Protein AF-W1Y2Z5-F1 (afdb_monomer)

Sequence (89 aa):
DWEIYKAIAKKFSEVCVGHLGKETDIVTLPIQHDSAAELAQPLDVKDWKKGECDLIPGKTAPHIMVVERDYPATYERFTSIGPLMEKIG

Solvent-accessible surface area (backbone atoms only — not comparable to full-atom values): 5419 Å² total; per-residue (Å²): 109,70,70,58,53,50,52,49,32,41,54,49,20,64,68,27,62,97,77,42,55,78,42,82,43,81,47,76,44,71,73,45,81,99,41,82,43,54,62,51,52,82,83,63,89,57,48,34,94,77,66,70,42,69,85,37,66,45,47,52,35,45,28,75,41,81,45,81,43,54,46,51,49,41,32,62,57,72,75,49,81,68,76,69,76,77,51,82,127

pLDDT: mean 91.79, std 8.02, range [53.84, 98.31]

Radius of gyration: 18.91 Å; Cα contacts (8 Å, |Δi|>4): 105; chains: 1; bounding box: 44×26×45 Å

Secondary structure (DSSP, 8-state):
-HHHHHHHHHHHHHHSTTT--EEEEEEEEPPPTTSGGGGGSSS----GGGTSS---BTTTB-EEEEEEEESTTHHHHHTSPPGGGTS--

Nearest PDB structures (foldseek):
  1q16-assembly1_A  TM=8.913E-01  e=2.258E-11  Escherichia coli
  1siw-assembly1_A  TM=8.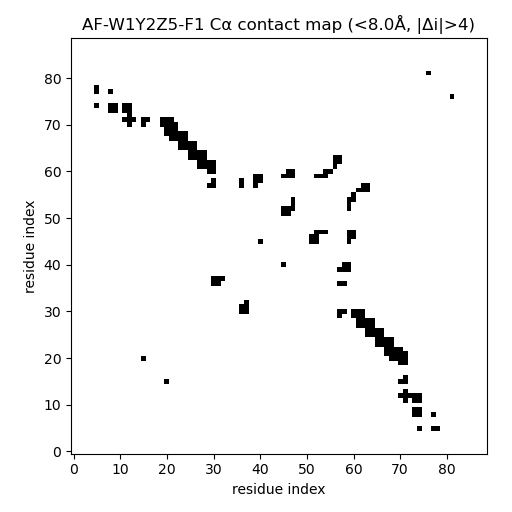898E-01  e=3.125E-11  Escherichia coli
  3egw-assembly1_A 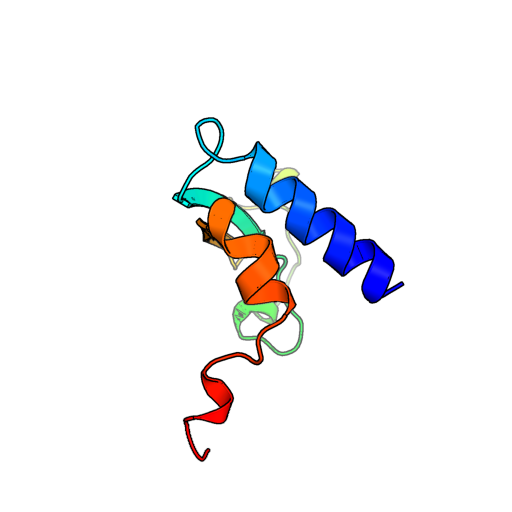 TM=8.910E-01  e=4.053E-11  Escherichia coli K-12
  3ir6-assembly1_A  TM=8.915E-01  e=1.007E-10  Escherichia coli K-12
  3ir7-assembly1_A  TM=8.909E-01  e=1.075E-10  Escherichia coli K-12

Foldseek 3Di:
DLVVVLVVLVVQLVVCVVPDAWDKDKDFAAQDPPDPLVCLPVDDLDAVVVVRDPDDDSRNGTHIDIDIDGSNCRSVVSPDDDPVVVDPD

Mean predicted aligned error: 5.66 Å

Structure (mmCIF, N/CA/C/O backbone):
data_AF-W1Y2Z5-F1
#
_entry.id   AF-W1Y2Z5-F1
#
loop_
_atom_site.group_PDB
_atom_site.id
_atom_site.type_symbol
_atom_site.label_atom_id
_atom_site.label_alt_id
_atom_site.label_comp_id
_atom_site.label_asym_id
_atom_site.label_entity_id
_atom_site.label_seq_id
_atom_site.pdbx_PDB_ins_code
_atom_site.Cartn_x
_atom_site.Cartn_y
_atom_site.Cartn_z
_atom_site.occupancy
_atom_site.B_iso_or_equiv
_atom_site.auth_seq_id
_atom_site.auth_comp_id
_atom_site.auth_asym_id
_atom_site.auth_atom_id
_atom_site.pdbx_PDB_model_num
ATOM 1 N N . ASP A 1 1 ? -4.584 14.012 15.226 1.00 83.81 1 ASP A N 1
ATOM 2 C CA . ASP A 1 1 ? -4.703 13.204 13.992 1.00 83.81 1 ASP A CA 1
ATOM 3 C C . ASP A 1 1 ? -4.949 11.726 14.244 1.00 83.81 1 ASP A C 1
ATOM 5 O O . ASP A 1 1 ? -5.950 11.226 13.751 1.00 83.81 1 ASP A O 1
ATOM 9 N N . TRP A 1 2 ? -4.130 11.032 15.044 1.00 93.56 2 TRP A N 1
ATOM 10 C CA . TRP A 1 2 ? -4.309 9.593 15.313 1.00 93.56 2 TRP A CA 1
ATOM 11 C C . TRP A 1 2 ? -5.738 9.190 15.724 1.00 93.56 2 TRP A C 1
ATOM 13 O O . TRP A 1 2 ? -6.353 8.366 15.054 1.00 93.56 2 TRP A O 1
ATOM 23 N N . GLU A 1 3 ? -6.305 9.812 16.765 1.00 96.75 3 GLU A N 1
ATOM 24 C CA . GLU A 1 3 ? -7.665 9.484 17.230 1.00 96.75 3 GLU A CA 1
ATOM 25 C C . GLU A 1 3 ? -8.751 9.795 16.187 1.00 96.75 3 GLU A C 1
ATOM 27 O O . GLU A 1 3 ? -9.751 9.086 16.103 1.00 96.75 3 GLU A O 1
ATOM 32 N N . ILE A 1 4 ? -8.531 10.806 15.337 1.00 97.69 4 ILE A N 1
ATOM 33 C CA . ILE A 1 4 ? -9.448 11.147 14.242 1.00 97.69 4 ILE A CA 1
ATOM 34 C C . ILE A 1 4 ? -9.440 10.025 13.199 1.00 97.69 4 ILE A C 1
ATOM 36 O O . ILE A 1 4 ? -10.494 9.477 12.878 1.00 97.69 4 ILE A O 1
ATOM 40 N N . TYR A 1 5 ? -8.263 9.626 12.708 1.00 97.19 5 TYR A N 1
ATOM 41 C CA . TYR A 1 5 ? -8.151 8.546 11.721 1.00 97.19 5 TYR A CA 1
ATOM 42 C C . TYR A 1 5 ? -8.609 7.199 12.273 1.00 97.19 5 TYR A C 1
ATOM 44 O O . TYR A 1 5 ? -9.281 6.447 11.572 1.00 97.19 5 TYR A O 1
ATOM 52 N N . LYS A 1 6 ? -8.332 6.927 13.548 1.00 97.50 6 LYS A N 1
ATOM 53 C CA . LYS A 1 6 ? -8.824 5.742 14.249 1.00 97.50 6 LYS A CA 1
ATOM 54 C C . LYS A 1 6 ? -10.356 5.702 14.296 1.00 97.50 6 LYS A C 1
ATOM 56 O O . LYS A 1 6 ? -10.945 4.659 14.012 1.00 97.50 6 LYS A O 1
ATOM 61 N N . ALA A 1 7 ? -11.012 6.822 14.609 1.00 98.00 7 ALA A N 1
ATOM 62 C CA . ALA A 1 7 ? -12.473 6.911 14.611 1.00 98.00 7 ALA A CA 1
ATOM 63 C C . ALA A 1 7 ? -13.069 6.722 13.203 1.00 98.00 7 ALA A C 1
ATOM 65 O O . ALA A 1 7 ? -14.060 6.005 13.050 1.00 98.00 7 ALA A O 1
ATOM 66 N N . ILE A 1 8 ? -12.437 7.298 12.173 1.00 98.12 8 ILE A N 1
ATOM 67 C CA . ILE A 1 8 ? -12.829 7.096 10.769 1.00 98.12 8 ILE A CA 1
ATOM 68 C C . ILE A 1 8 ? -12.684 5.622 10.380 1.00 98.12 8 ILE A C 1
ATOM 70 O O . ILE A 1 8 ? -13.635 5.040 9.866 1.00 98.12 8 ILE A O 1
ATOM 74 N N . ALA A 1 9 ? -11.539 4.998 10.669 1.00 97.81 9 ALA A N 1
ATOM 75 C CA . ALA A 1 9 ? -11.286 3.590 10.371 1.00 97.81 9 ALA A CA 1
ATOM 76 C C . ALA A 1 9 ? -12.316 2.675 11.045 1.00 97.81 9 ALA A C 1
ATOM 78 O O . ALA A 1 9 ? -12.810 1.737 10.414 1.00 97.81 9 ALA A O 1
ATOM 79 N N . LYS A 1 10 ? -12.698 2.981 12.294 1.00 98.19 10 LYS A N 1
ATOM 80 C CA . LYS A 1 10 ? -13.763 2.265 13.007 1.00 98.19 10 LYS A CA 1
ATOM 81 C C . LYS A 1 10 ? -15.087 2.365 12.261 1.00 98.19 10 LYS A C 1
ATOM 83 O O . LYS A 1 10 ? -15.673 1.341 11.920 1.00 98.19 10 LYS A O 1
ATOM 88 N N . LYS A 1 11 ? -15.539 3.589 11.970 1.00 98.31 11 LYS A N 1
ATOM 89 C CA . LYS A 1 11 ? -16.832 3.791 11.312 1.00 98.31 11 LYS A CA 1
ATOM 90 C C . LYS A 1 11 ? -16.854 3.191 9.909 1.00 98.31 11 LYS A C 1
ATOM 92 O O . LYS A 1 11 ? -17.847 2.576 9.543 1.00 98.31 11 LYS A O 1
ATOM 97 N N . PHE A 1 12 ? -15.763 3.327 9.162 1.00 98.12 12 PHE A N 1
ATOM 98 C CA . PHE A 1 12 ? -15.592 2.717 7.847 1.00 98.12 12 PHE A CA 1
ATOM 99 C C . PHE A 1 12 ? -15.735 1.189 7.902 1.00 98.12 12 PHE A C 1
ATOM 101 O O . PHE A 1 12 ? -16.520 0.628 7.144 1.00 98.12 12 PHE A O 1
ATOM 108 N N . SER A 1 13 ? -15.043 0.538 8.843 1.00 97.94 13 SER A N 1
ATOM 109 C CA . SER A 1 13 ? -15.091 -0.922 9.020 1.00 97.94 13 SER A CA 1
ATOM 110 C C . SER A 1 13 ? -16.503 -1.419 9.360 1.00 97.94 13 SER A C 1
ATOM 112 O O . SER A 1 13 ? -16.912 -2.483 8.910 1.00 97.94 13 SER A O 1
ATOM 114 N N . GLU A 1 14 ? -17.278 -0.641 10.127 1.00 97.69 14 GLU A N 1
ATOM 115 C CA . GLU A 1 14 ? -18.676 -0.967 10.445 1.00 97.69 14 GLU A CA 1
ATOM 116 C C . GLU A 1 14 ? -19.595 -0.875 9.218 1.00 97.69 14 GLU A C 1
ATOM 118 O O . GLU A 1 14 ? -20.450 -1.736 9.025 1.00 97.69 14 GLU A O 1
ATOM 123 N N . VAL A 1 15 ? -19.457 0.179 8.404 1.00 97.81 15 VAL A N 1
ATOM 124 C CA . VAL A 1 15 ? -20.385 0.439 7.286 1.00 97.81 15 VAL A CA 1
ATOM 125 C C . VAL A 1 15 ? -20.039 -0.329 6.016 1.00 97.81 15 VAL A C 1
ATOM 127 O O . VAL A 1 15 ? -20.870 -0.404 5.119 1.00 97.81 15 VAL A O 1
ATOM 130 N N . CYS A 1 16 ? -18.830 -0.882 5.904 1.00 96.69 16 CYS A N 1
ATOM 131 C CA . CYS A 1 16 ? -18.424 -1.615 4.710 1.00 96.69 16 CYS A CA 1
ATOM 132 C C . CYS A 1 16 ? -18.998 -3.042 4.660 1.00 96.69 16 CYS A C 1
ATOM 134 O O . CYS A 1 16 ? -19.080 -3.623 3.581 1.00 96.69 16 CYS A O 1
ATOM 136 N N . VAL A 1 17 ? -19.440 -3.608 5.790 1.00 95.19 17 VAL A N 1
ATOM 137 C CA . VAL A 1 17 ? -20.021 -4.960 5.849 1.00 95.19 17 VAL A CA 1
ATOM 138 C C . VAL A 1 17 ? -21.269 -5.046 4.964 1.00 95.19 17 VAL A C 1
ATOM 140 O O . VAL A 1 17 ? -22.203 -4.265 5.107 1.00 95.19 17 VAL A O 1
ATOM 143 N N . GLY A 1 18 ? -21.281 -6.010 4.040 1.00 95.56 18 GLY A N 1
ATOM 144 C CA . GLY A 1 18 ? -22.344 -6.169 3.038 1.00 95.56 18 GLY A CA 1
ATOM 145 C C . GLY A 1 18 ? -22.143 -5.352 1.755 1.00 95.56 18 GLY A C 1
ATOM 146 O O . GLY A 1 18 ? -22.892 -5.548 0.801 1.00 95.56 18 GLY A O 1
ATOM 147 N N . HIS A 1 19 ? -21.120 -4.492 1.704 1.00 96.56 19 HIS A N 1
ATOM 148 C CA . HIS A 1 19 ? -20.765 -3.689 0.529 1.00 96.56 19 HIS A CA 1
ATOM 149 C C . HIS A 1 19 ? -19.348 -3.968 0.013 1.00 96.56 19 HIS A C 1
ATOM 151 O O . HIS A 1 19 ? -19.152 -4.011 -1.197 1.00 96.56 19 HIS A O 1
ATOM 157 N N . LEU A 1 20 ? -18.375 -4.149 0.913 1.00 96.25 20 LEU A N 1
ATOM 158 C CA . LEU A 1 20 ? -16.967 -4.422 0.613 1.00 96.25 20 LEU A CA 1
ATOM 159 C C . LEU A 1 20 ? -16.429 -5.480 1.582 1.00 96.25 20 LEU A C 1
ATOM 161 O O . LEU A 1 20 ? -16.558 -5.333 2.803 1.00 96.25 20 LEU A O 1
ATOM 165 N N . GLY A 1 21 ? -15.834 -6.542 1.039 1.00 96.31 21 GLY A N 1
ATOM 166 C CA . GLY A 1 21 ? -15.281 -7.653 1.809 1.00 96.31 21 GLY A CA 1
ATOM 167 C C . GLY A 1 21 ? -13.757 -7.697 1.750 1.00 96.31 21 GLY A C 1
ATOM 168 O O . GLY A 1 21 ? -13.074 -6.695 1.972 1.00 96.31 21 GLY A O 1
ATOM 169 N N . LYS A 1 22 ? -13.235 -8.891 1.463 1.00 96.94 22 LYS A N 1
ATOM 170 C CA . LYS A 1 22 ? -11.841 -9.089 1.070 1.00 96.94 22 LYS A CA 1
ATOM 171 C C . LYS A 1 22 ? -11.755 -8.980 -0.439 1.00 96.94 22 LYS A C 1
ATOM 173 O O . LYS A 1 22 ? -12.203 -9.879 -1.145 1.00 96.94 22 LYS A O 1
ATOM 178 N N . GLU A 1 23 ? -11.186 -7.881 -0.906 1.00 96.19 23 GLU A N 1
ATOM 179 C CA . GLU A 1 23 ? -11.119 -7.572 -2.328 1.00 96.19 23 GLU A CA 1
ATOM 180 C C . GLU A 1 23 ? -9.691 -7.706 -2.844 1.00 96.19 23 GLU A C 1
ATOM 182 O O . GLU A 1 23 ? -8.719 -7.364 -2.165 1.00 96.19 23 GLU A O 1
ATOM 187 N N . THR A 1 24 ? -9.579 -8.183 -4.078 1.00 97.19 24 THR A N 1
ATOM 188 C CA . THR A 1 24 ? -8.316 -8.229 -4.811 1.00 97.19 24 THR A CA 1
ATOM 189 C C . THR A 1 24 ? -8.248 -7.027 -5.742 1.00 97.19 24 THR A C 1
ATOM 191 O O . THR A 1 24 ? -9.097 -6.872 -6.616 1.00 97.19 24 THR A O 1
ATOM 194 N N . ASP A 1 25 ? -7.241 -6.183 -5.551 1.00 95.56 25 ASP A N 1
ATOM 195 C CA . ASP A 1 25 ? -7.054 -4.931 -6.284 1.00 95.56 25 ASP A CA 1
ATOM 196 C C . ASP A 1 25 ? -5.712 -4.932 -7.030 1.00 95.56 25 ASP A C 1
ATOM 198 O O . ASP A 1 25 ? -4.786 -5.668 -6.676 1.00 95.56 25 ASP A O 1
ATOM 202 N N . ILE A 1 26 ? -5.602 -4.101 -8.065 1.00 96.12 26 ILE A N 1
ATOM 203 C CA . ILE A 1 26 ? -4.384 -3.931 -8.857 1.00 96.12 26 ILE A CA 1
ATOM 204 C C . ILE A 1 26 ? -3.841 -2.526 -8.627 1.00 96.12 26 ILE A C 1
ATOM 206 O O . ILE A 1 26 ? -4.507 -1.529 -8.895 1.00 96.12 26 ILE A O 1
ATOM 210 N N . VAL A 1 27 ? -2.588 -2.443 -8.190 1.00 95.75 27 VAL A N 1
ATOM 211 C CA . VAL A 1 27 ? -1.893 -1.173 -7.975 1.00 95.75 27 VAL A CA 1
ATOM 212 C C . VAL A 1 27 ? -0.644 -1.085 -8.833 1.00 95.75 27 VAL A C 1
ATOM 214 O O . VAL A 1 27 ? 0.065 -2.069 -9.051 1.00 95.75 27 VAL A O 1
ATOM 217 N N . THR A 1 28 ? -0.345 0.124 -9.298 1.00 96.12 28 THR A N 1
ATOM 218 C CA . THR A 1 28 ? 0.937 0.422 -9.931 1.00 96.12 28 THR A CA 1
ATOM 219 C C . THR A 1 28 ? 1.927 0.898 -8.877 1.00 96.12 28 THR A C 1
ATOM 221 O O . THR A 1 28 ? 1.701 1.940 -8.258 1.00 96.12 28 THR A O 1
ATOM 224 N N . LEU A 1 29 ? 3.026 0.172 -8.691 1.00 94.31 29 LEU A N 1
ATOM 225 C CA . LEU A 1 29 ? 4.138 0.589 -7.842 1.00 94.31 29 LEU A CA 1
ATOM 226 C C . LEU A 1 29 ? 5.251 1.179 -8.725 1.00 94.31 29 LEU A C 1
ATOM 228 O O . LEU A 1 29 ? 5.779 0.465 -9.583 1.00 94.31 29 LEU A O 1
ATOM 232 N N . PRO A 1 30 ? 5.606 2.466 -8.552 1.00 92.06 30 PRO A N 1
ATOM 233 C CA . PRO A 1 30 ? 6.720 3.075 -9.271 1.00 92.06 30 PRO A CA 1
ATOM 234 C C . PRO A 1 30 ? 8.027 2.306 -9.066 1.00 92.06 30 PRO A C 1
ATOM 236 O O . PRO A 1 30 ? 8.216 1.660 -8.036 1.00 92.06 30 PRO A O 1
ATOM 239 N N . ILE A 1 31 ? 8.941 2.410 -10.032 1.00 90.50 31 ILE A N 1
ATOM 240 C CA . ILE A 1 31 ? 10.307 1.905 -9.862 1.00 90.50 31 ILE A CA 1
ATOM 241 C C . ILE A 1 31 ? 10.938 2.652 -8.684 1.00 90.50 31 ILE A C 1
ATOM 243 O O . ILE A 1 31 ? 10.942 3.882 -8.657 1.00 90.50 31 ILE A O 1
ATOM 247 N N . GLN A 1 32 ? 11.408 1.899 -7.692 1.00 91.25 32 GLN A N 1
ATOM 248 C CA . GLN A 1 32 ? 11.991 2.449 -6.473 1.00 91.25 32 GLN A CA 1
ATOM 249 C C . GLN A 1 32 ? 13.500 2.628 -6.629 1.00 91.25 32 GLN A C 1
ATOM 251 O O . GLN A 1 32 ? 14.158 1.811 -7.275 1.00 91.25 32 GLN A O 1
ATOM 256 N N . HIS A 1 33 ? 14.030 3.664 -5.985 1.00 91.44 33 HIS A N 1
ATOM 257 C CA . HIS A 1 33 ? 15.467 3.821 -5.777 1.00 91.44 33 HIS A CA 1
ATOM 258 C C . HIS A 1 33 ? 16.028 2.678 -4.930 1.00 91.44 33 HIS A C 1
ATOM 260 O O . HIS A 1 33 ? 15.285 2.064 -4.157 1.00 91.44 33 HIS A O 1
ATOM 266 N N . ASP A 1 34 ? 17.322 2.400 -5.089 1.00 91.12 34 ASP A N 1
ATOM 267 C CA . ASP A 1 34 ? 18.041 1.359 -4.349 1.00 91.12 34 ASP A CA 1
ATOM 268 C C . ASP A 1 34 ? 17.400 -0.033 -4.512 1.00 91.12 34 ASP A C 1
ATOM 270 O O . ASP A 1 34 ? 17.396 -0.873 -3.608 1.00 91.12 34 ASP A O 1
ATOM 274 N N . SER A 1 35 ? 16.836 -0.289 -5.696 1.00 89.12 35 SER A N 1
ATOM 275 C CA . SER A 1 35 ? 16.208 -1.559 -6.056 1.00 89.12 35 SER A CA 1
ATOM 276 C C . SER A 1 35 ? 16.793 -2.108 -7.353 1.00 89.12 35 SER A C 1
ATOM 278 O O . SER A 1 35 ? 17.282 -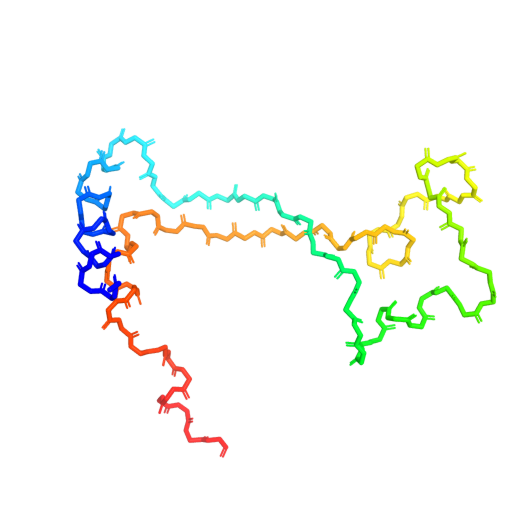1.369 -8.202 1.00 89.12 35 SER A O 1
ATOM 280 N N . ALA A 1 36 ? 16.689 -3.420 -7.573 1.00 89.38 36 ALA A N 1
ATOM 281 C CA . ALA A 1 36 ? 17.132 -4.020 -8.834 1.00 89.38 36 ALA A CA 1
ATOM 282 C C . ALA A 1 36 ? 16.410 -3.430 -10.065 1.00 89.38 36 ALA A C 1
ATOM 284 O O . ALA A 1 36 ? 16.972 -3.412 -11.159 1.00 89.38 36 ALA A O 1
ATOM 285 N N . ALA A 1 37 ? 15.177 -2.938 -9.890 1.00 90.25 37 ALA A N 1
ATOM 286 C CA . ALA A 1 37 ? 14.393 -2.321 -10.955 1.00 90.25 37 ALA A CA 1
ATOM 287 C C . ALA A 1 37 ? 14.924 -0.935 -11.359 1.00 90.25 37 ALA A C 1
ATOM 289 O O . ALA A 1 37 ? 14.692 -0.509 -12.488 1.00 90.25 37 ALA A O 1
ATOM 290 N N . GLU A 1 38 ? 15.672 -0.251 -10.489 1.00 89.19 38 GLU A N 1
ATOM 291 C CA . GLU A 1 38 ? 16.303 1.035 -10.814 1.00 89.19 38 GLU A CA 1
ATOM 292 C C . GLU A 1 38 ? 17.276 0.908 -11.995 1.00 89.19 38 GLU A C 1
ATOM 294 O O . GLU A 1 38 ? 17.344 1.778 -12.858 1.00 89.19 38 GLU A O 1
ATOM 299 N N . LEU A 1 39 ? 17.969 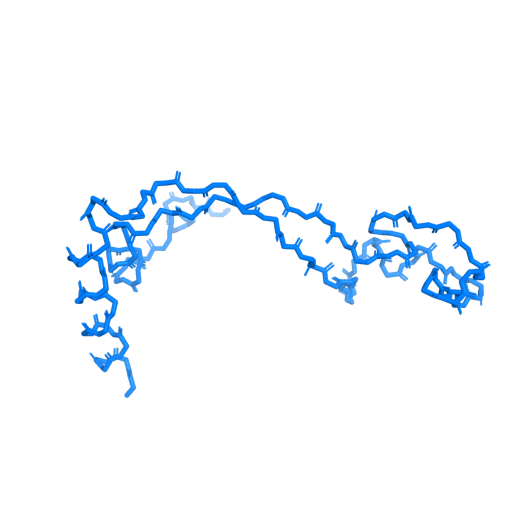-0.229 -12.091 1.00 89.69 39 LEU A N 1
ATOM 300 C CA . LEU A 1 39 ? 18.929 -0.521 -13.157 1.00 89.69 39 LEU A CA 1
ATOM 301 C C . LEU A 1 39 ? 18.279 -1.121 -14.415 1.00 89.69 39 LEU A C 1
ATOM 303 O O . LEU A 1 39 ? 18.983 -1.597 -15.307 1.00 89.69 39 LEU A O 1
ATOM 307 N N . ALA A 1 40 ? 16.946 -1.137 -14.508 1.00 88.12 40 ALA A N 1
ATOM 308 C CA . ALA A 1 40 ? 16.251 -1.796 -15.611 1.00 88.12 40 ALA A CA 1
ATOM 309 C C . ALA A 1 40 ? 16.426 -1.093 -16.969 1.00 88.12 40 ALA A C 1
ATOM 311 O O . ALA A 1 40 ? 16.311 -1.751 -18.006 1.00 88.12 40 ALA A O 1
ATOM 312 N N . GLN A 1 41 ? 16.725 0.212 -16.971 1.00 87.75 41 GLN A N 1
ATOM 313 C CA . GLN A 1 41 ? 17.042 1.006 -18.165 1.00 87.75 41 GLN A CA 1
ATOM 314 C C . GLN A 1 41 ? 18.405 1.709 -17.998 1.00 87.75 41 GLN A C 1
ATOM 316 O O . GLN A 1 41 ? 18.454 2.894 -17.680 1.00 87.75 41 GLN A O 1
ATOM 321 N N . PRO A 1 42 ? 19.528 0.987 -18.173 1.00 83.12 42 PRO A N 1
ATOM 322 C CA . PRO A 1 42 ? 20.856 1.460 -17.763 1.00 83.12 42 PRO A CA 1
ATOM 323 C C . PRO A 1 42 ? 21.534 2.441 -18.734 1.00 83.12 42 PRO A C 1
ATOM 325 O O . PRO A 1 42 ? 22.572 2.998 -18.391 1.00 83.12 42 PRO A O 1
ATOM 328 N N . LEU A 1 43 ? 21.008 2.609 -19.953 1.00 83.19 43 LEU A N 1
ATOM 329 C CA . LEU A 1 43 ? 21.624 3.435 -21.001 1.00 83.19 43 LEU A CA 1
ATOM 330 C C . LEU A 1 43 ? 20.746 4.643 -21.336 1.00 83.19 43 LEU A C 1
ATOM 332 O O . LEU A 1 43 ? 21.114 5.771 -21.034 1.00 83.19 43 LEU A O 1
ATOM 336 N N . ASP A 1 44 ? 19.566 4.381 -21.902 1.00 83.56 44 ASP A N 1
ATOM 337 C CA . ASP A 1 44 ? 18.575 5.394 -22.258 1.00 83.56 44 ASP A CA 1
ATOM 338 C C . ASP A 1 44 ? 17.289 5.166 -21.463 1.00 83.56 44 ASP A C 1
ATOM 340 O O . ASP A 1 44 ? 16.835 4.028 -21.322 1.00 83.56 44 ASP A O 1
ATOM 344 N N . VAL A 1 45 ? 16.667 6.249 -20.997 1.00 86.00 45 VAL A N 1
ATOM 345 C CA . VAL A 1 45 ? 15.350 6.208 -20.349 1.00 86.00 45 VAL A CA 1
ATOM 346 C C . VAL A 1 45 ? 14.276 6.369 -21.422 1.00 86.00 45 VAL A C 1
ATOM 348 O O . VAL A 1 45 ? 14.019 7.482 -21.878 1.00 86.00 45 VAL A O 1
ATOM 351 N N . LYS A 1 46 ? 13.659 5.257 -21.830 1.00 91.12 46 LYS A N 1
ATOM 352 C CA . LYS A 1 46 ? 12.561 5.229 -22.806 1.00 91.12 46 LYS A CA 1
ATOM 353 C C . LYS A 1 46 ? 11.206 5.167 -22.109 1.00 91.12 46 LYS A C 1
ATOM 355 O O . LYS A 1 46 ? 11.034 4.446 -21.120 1.00 91.12 46 LYS A O 1
ATOM 360 N N . ASP A 1 47 ? 10.236 5.892 -22.655 1.00 90.81 47 ASP A N 1
ATOM 361 C CA . ASP A 1 47 ? 8.864 5.956 -22.157 1.00 90.81 47 ASP A CA 1
ATOM 362 C C . ASP A 1 47 ? 7.906 5.149 -23.048 1.00 90.81 47 ASP A C 1
ATOM 364 O O . ASP A 1 47 ? 7.576 5.522 -24.180 1.00 90.81 47 ASP A O 1
ATOM 368 N N . TRP A 1 48 ? 7.394 4.049 -22.498 1.00 93.25 48 TRP A N 1
ATOM 369 C CA . TRP A 1 48 ? 6.406 3.190 -23.156 1.00 93.25 48 TRP A CA 1
ATOM 370 C C . TRP A 1 48 ? 5.117 3.939 -23.516 1.00 93.25 48 TRP A C 1
ATOM 372 O O . TRP A 1 48 ? 4.479 3.607 -24.514 1.00 93.25 48 TRP A O 1
ATOM 382 N N . LYS A 1 49 ? 4.734 4.985 -22.764 1.00 92.81 49 LYS A N 1
ATOM 383 C CA . LYS A 1 49 ? 3.524 5.778 -23.057 1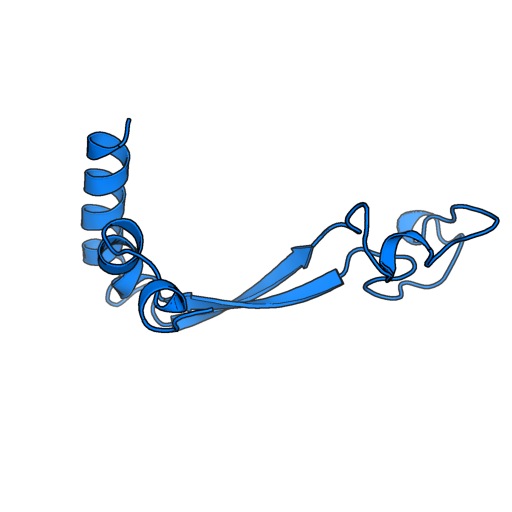.00 92.81 49 LYS A CA 1
ATOM 384 C C . LYS A 1 49 ? 3.648 6.558 -24.360 1.00 92.81 49 LYS A C 1
ATOM 386 O O . LYS A 1 49 ? 2.634 6.904 -24.961 1.00 92.81 49 LYS A O 1
ATOM 391 N N . LYS A 1 50 ? 4.882 6.840 -24.782 1.00 95.88 50 LYS A N 1
ATOM 392 C CA . LYS A 1 50 ? 5.204 7.523 -26.040 1.00 95.88 50 LYS A CA 1
ATOM 393 C C . LYS A 1 50 ? 5.473 6.548 -27.190 1.00 95.88 50 LYS A C 1
ATOM 395 O O . LYS A 1 50 ? 5.739 6.996 -28.300 1.00 95.88 50 LYS A O 1
ATOM 400 N N . GLY A 1 51 ? 5.407 5.236 -26.944 1.00 94.38 51 GLY A N 1
ATOM 401 C CA . GLY A 1 51 ? 5.724 4.207 -27.938 1.00 94.38 51 GLY A CA 1
ATOM 402 C C . GLY A 1 51 ? 7.223 4.041 -28.211 1.00 94.38 51 GLY A C 1
ATOM 403 O O . GLY A 1 51 ? 7.596 3.473 -29.232 1.00 94.38 51 GLY A O 1
ATOM 404 N N . GLU A 1 52 ? 8.092 4.533 -27.323 1.00 95.38 52 GLU A N 1
ATOM 405 C CA . GLU A 1 52 ? 9.553 4.436 -27.480 1.00 95.38 52 GLU A CA 1
ATOM 406 C C . GLU A 1 52 ? 10.087 3.024 -27.161 1.00 95.38 52 GLU A C 1
ATOM 408 O O . GLU A 1 52 ? 11.176 2.644 -27.602 1.00 95.38 52 GLU A O 1
ATOM 413 N N . CYS A 1 53 ? 9.327 2.250 -26.382 1.00 93.62 53 CYS A N 1
ATOM 414 C CA . CYS A 1 53 ? 9.613 0.874 -25.980 1.00 93.62 53 CYS A CA 1
ATOM 415 C C . CYS A 1 53 ? 8.320 0.115 -25.621 1.00 93.62 53 CYS A C 1
ATOM 417 O O . CYS A 1 53 ? 7.255 0.717 -25.472 1.00 93.62 53 CYS A O 1
ATOM 419 N N . ASP A 1 54 ? 8.422 -1.206 -25.454 1.00 95.12 54 ASP A N 1
ATOM 420 C CA . ASP A 1 54 ? 7.304 -2.052 -25.022 1.00 95.12 54 ASP A CA 1
ATOM 421 C C . ASP A 1 54 ? 6.937 -1.815 -23.550 1.00 95.12 54 ASP A C 1
ATOM 423 O O . ASP A 1 54 ? 7.798 -1.508 -22.722 1.00 95.12 54 ASP A O 1
ATOM 427 N N . LEU A 1 55 ? 5.667 -2.031 -23.192 1.00 94.38 55 LEU A N 1
ATOM 428 C CA . LEU A 1 55 ? 5.202 -2.021 -21.802 1.00 94.38 55 LEU A CA 1
ATOM 429 C C . LEU A 1 55 ? 5.621 -3.323 -21.106 1.00 94.38 55 LEU A C 1
ATOM 431 O O . LEU A 1 55 ? 5.018 -4.376 -21.308 1.00 94.38 55 LEU A O 1
ATOM 435 N N . ILE A 1 56 ? 6.634 -3.234 -20.243 1.00 93.81 56 ILE A N 1
ATOM 436 C CA . ILE A 1 56 ? 7.148 -4.342 -19.435 1.00 93.81 56 ILE A CA 1
ATOM 437 C C . ILE A 1 56 ? 7.109 -3.909 -17.961 1.00 93.81 56 ILE A C 1
ATOM 439 O O . ILE A 1 56 ? 7.933 -3.080 -17.547 1.00 93.81 56 ILE A O 1
ATOM 443 N N . PRO A 1 57 ? 6.162 -4.429 -17.153 1.00 94.06 57 PRO A N 1
ATOM 444 C CA . PRO A 1 57 ? 6.031 -4.054 -15.747 1.00 94.06 57 PRO A CA 1
ATOM 445 C C . PRO A 1 57 ? 7.319 -4.301 -14.958 1.00 94.06 57 PRO A C 1
ATOM 447 O O . PRO A 1 57 ? 7.921 -5.371 -15.050 1.00 94.06 57 PRO A O 1
ATOM 450 N N . GLY A 1 58 ? 7.746 -3.304 -14.183 1.00 91.75 58 GLY A N 1
ATOM 451 C CA . GLY A 1 58 ? 8.973 -3.358 -13.385 1.00 91.75 58 GLY A CA 1
ATOM 452 C C . GLY A 1 58 ? 10.273 -3.192 -14.177 1.00 91.75 58 GLY A C 1
ATOM 453 O O . GLY A 1 58 ? 11.345 -3.362 -13.603 1.00 91.75 58 GLY A O 1
ATOM 454 N N . LYS A 1 59 ? 10.200 -2.888 -15.481 1.00 91.50 59 LYS A N 1
ATOM 455 C CA . LYS A 1 59 ? 11.378 -2.561 -16.300 1.00 91.50 59 LYS A CA 1
ATOM 456 C C . LYS A 1 59 ? 11.223 -1.249 -17.048 1.00 91.50 59 LYS A C 1
ATOM 458 O O . LYS A 1 59 ? 11.947 -0.293 -16.799 1.00 91.50 59 LYS A O 1
ATOM 463 N N . THR A 1 60 ? 10.275 -1.212 -17.974 1.0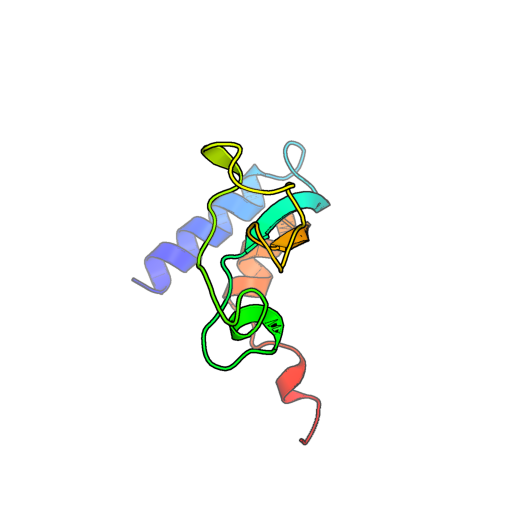0 92.88 60 THR A N 1
ATOM 464 C CA . THR A 1 60 ? 9.968 -0.012 -18.758 1.00 92.88 60 THR A CA 1
ATOM 465 C C . THR A 1 60 ? 8.750 0.712 -18.197 1.00 92.88 60 THR A C 1
ATOM 467 O O . THR A 1 60 ? 8.642 1.922 -18.349 1.00 92.88 60 THR A O 1
ATOM 470 N N . ALA A 1 61 ? 7.870 0.003 -17.481 1.00 93.81 61 ALA A N 1
ATOM 471 C CA . ALA A 1 61 ? 6.694 0.536 -16.799 1.00 93.81 61 ALA A CA 1
ATOM 472 C C . ALA A 1 61 ? 6.760 0.296 -15.273 1.00 93.81 61 ALA A C 1
ATOM 474 O O . ALA A 1 61 ? 7.551 -0.539 -14.825 1.00 93.81 61 ALA A O 1
ATOM 475 N N . PRO A 1 62 ? 5.917 0.967 -14.459 1.00 94.06 62 PRO A N 1
ATOM 476 C CA . PRO A 1 62 ? 5.739 0.617 -13.048 1.00 94.06 62 PRO A CA 1
ATOM 477 C C . PRO A 1 62 ? 5.436 -0.875 -12.862 1.00 94.06 62 PRO A C 1
ATOM 479 O O . PRO A 1 62 ? 4.876 -1.523 -13.751 1.00 94.06 62 PRO A O 1
ATOM 482 N N . HIS A 1 63 ? 5.765 -1.426 -11.697 1.00 94.62 63 HIS A N 1
ATOM 483 C CA . HIS A 1 63 ? 5.289 -2.757 -11.337 1.00 94.62 63 HIS A CA 1
ATOM 484 C C . HIS A 1 63 ? 3.763 -2.736 -11.270 1.00 94.62 63 HIS A C 1
ATOM 486 O O . HIS A 1 63 ? 3.179 -1.817 -10.702 1.00 94.62 63 HIS A O 1
ATOM 492 N N . ILE A 1 64 ? 3.120 -3.758 -11.825 1.00 95.62 64 ILE A N 1
ATOM 493 C CA . ILE A 1 64 ? 1.683 -3.978 -11.678 1.00 95.62 64 ILE A CA 1
ATOM 494 C C . ILE A 1 64 ? 1.537 -5.093 -10.656 1.00 95.62 64 ILE A C 1
ATOM 496 O O . ILE A 1 64 ? 1.935 -6.228 -10.918 1.00 95.62 64 ILE A O 1
ATOM 500 N N . MET A 1 65 ? 1.041 -4.751 -9.472 1.00 95.44 65 MET A N 1
ATOM 501 C CA . MET A 1 65 ? 0.973 -5.671 -8.345 1.00 95.44 65 MET A CA 1
ATOM 502 C C . MET A 1 65 ? -0.467 -5.911 -7.941 1.00 95.44 65 MET A C 1
ATOM 504 O O . MET A 1 65 ? -1.281 -4.990 -7.920 1.00 95.44 65 MET A O 1
ATOM 508 N N . VAL A 1 66 ? -0.746 -7.155 -7.575 1.00 96.38 66 VAL A N 1
ATOM 509 C CA . VAL A 1 66 ? -2.008 -7.539 -6.960 1.00 96.38 66 VAL A CA 1
ATOM 510 C C . VAL A 1 66 ? -1.880 -7.366 -5.451 1.00 96.38 66 VAL A C 1
ATOM 512 O O . VAL A 1 66 ? -0.902 -7.825 -4.857 1.00 96.38 66 VAL A O 1
ATOM 515 N N . VAL A 1 67 ? -2.851 -6.702 -4.832 1.00 96.12 67 VAL A N 1
ATOM 516 C CA . VAL A 1 67 ? -2.916 -6.518 -3.379 1.00 96.12 67 VAL A CA 1
ATOM 517 C C . VAL A 1 67 ? -4.272 -6.963 -2.854 1.00 96.12 67 VAL A C 1
ATOM 519 O O . VAL A 1 67 ? -5.302 -6.715 -3.474 1.00 96.12 67 VAL A O 1
ATOM 522 N N . GLU A 1 68 ? -4.273 -7.606 -1.690 1.00 95.75 68 GLU A N 1
ATOM 523 C CA . GLU A 1 68 ? -5.501 -7.957 -0.982 1.00 95.75 68 GLU A CA 1
ATOM 524 C C . GLU A 1 68 ? -5.860 -6.854 0.019 1.00 95.75 68 GLU A C 1
ATOM 526 O O . GLU A 1 68 ? -5.023 -6.411 0.819 1.00 95.75 68 GLU A O 1
ATOM 531 N N . ARG A 1 69 ? -7.118 -6.414 -0.013 1.00 95.44 69 ARG A N 1
ATOM 532 C CA . ARG A 1 69 ? -7.677 -5.425 0.909 1.00 95.44 69 ARG A CA 1
ATOM 533 C C . ARG A 1 69 ? -8.798 -6.066 1.712 1.00 95.44 69 ARG A C 1
ATOM 535 O O . ARG A 1 69 ? -9.852 -6.375 1.174 1.00 95.44 69 ARG A O 1
ATOM 542 N N . ASP A 1 70 ? -8.568 -6.227 3.009 1.00 96.06 70 ASP A N 1
ATOM 543 C CA . ASP A 1 70 ? -9.595 -6.641 3.964 1.00 96.06 70 ASP A CA 1
ATOM 544 C C . ASP A 1 70 ? -10.247 -5.391 4.567 1.00 96.06 70 ASP A C 1
ATOM 546 O O . ASP A 1 70 ? -9.737 -4.818 5.536 1.00 96.06 70 ASP A O 1
ATOM 550 N N . TYR A 1 71 ? -11.324 -4.914 3.935 1.00 97.25 71 TYR A N 1
ATOM 551 C CA . TYR A 1 71 ? -11.988 -3.676 4.346 1.00 97.25 71 TYR A CA 1
ATOM 552 C C . TYR A 1 71 ? -12.642 -3.777 5.735 1.00 97.25 71 TYR A C 1
ATOM 554 O O . TYR A 1 71 ? -12.413 -2.863 6.537 1.00 97.25 71 TYR A O 1
ATOM 562 N N . PRO A 1 72 ? -13.360 -4.867 6.086 1.00 97.62 72 PRO A N 1
ATOM 563 C CA . PRO A 1 72 ? -13.892 -5.055 7.438 1.00 97.62 72 PRO A CA 1
ATOM 564 C C . PRO A 1 72 ? -12.824 -5.043 8.541 1.00 97.62 72 PRO A C 1
ATOM 566 O O . PRO A 1 72 ? -13.096 -4.582 9.648 1.00 97.62 72 PRO A O 1
ATOM 569 N N . ALA A 1 73 ? -11.598 -5.492 8.253 1.00 96.69 73 ALA A N 1
ATOM 570 C CA . ALA A 1 73 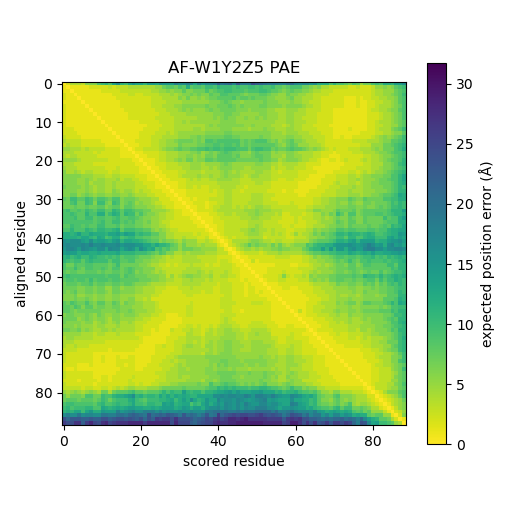? -10.505 -5.516 9.229 1.00 96.69 73 ALA A CA 1
ATOM 571 C C . ALA A 1 73 ? -9.708 -4.196 9.334 1.00 96.69 73 ALA A C 1
ATOM 573 O O . ALA A 1 73 ? -8.698 -4.140 10.040 1.00 96.69 73 ALA A O 1
ATOM 574 N N . THR A 1 74 ? -10.116 -3.118 8.649 1.00 96.62 74 THR A N 1
ATOM 575 C CA . THR A 1 74 ? -9.325 -1.870 8.568 1.00 96.62 74 THR A CA 1
ATOM 576 C C . THR A 1 74 ? -9.005 -1.285 9.947 1.00 96.62 74 THR A C 1
ATOM 578 O O . THR A 1 74 ? -7.855 -0.938 10.219 1.00 96.62 74 THR A O 1
ATOM 581 N N . TYR A 1 75 ? -10.000 -1.186 10.834 1.00 97.25 75 TYR A N 1
ATOM 582 C CA . TYR A 1 75 ? -9.813 -0.650 12.185 1.00 97.25 75 TYR A CA 1
ATOM 583 C C . TYR A 1 75 ? -8.875 -1.509 13.035 1.00 97.25 75 TYR A C 1
ATOM 585 O O . TYR A 1 75 ? -7.958 -0.981 13.666 1.00 97.25 75 TYR A O 1
ATOM 593 N N . GLU A 1 76 ? -9.088 -2.826 13.028 1.00 95.62 76 GLU A N 1
ATOM 594 C CA . GLU A 1 76 ? -8.260 -3.775 13.770 1.00 95.62 76 GLU A CA 1
ATOM 595 C C . GLU A 1 76 ? -6.793 -3.618 13.363 1.00 95.62 76 GLU A C 1
ATOM 597 O O . GLU A 1 76 ? -5.945 -3.336 14.210 1.00 95.62 76 GLU A O 1
ATOM 602 N N . ARG A 1 77 ? -6.520 -3.651 12.051 1.00 93.50 77 ARG A N 1
ATOM 603 C CA . ARG A 1 77 ? -5.167 -3.504 11.501 1.00 93.50 77 ARG A CA 1
ATOM 604 C C . ARG A 1 77 ? -4.551 -2.149 11.838 1.00 93.50 77 ARG A C 1
ATOM 606 O O . ARG A 1 77 ? -3.392 -2.109 12.241 1.00 93.50 77 ARG A O 1
ATOM 613 N N . PHE A 1 78 ? -5.319 -1.061 11.739 1.00 94.94 78 PHE A N 1
ATOM 614 C CA . PHE A 1 78 ? -4.848 0.287 12.081 1.00 94.94 78 PHE A CA 1
ATOM 615 C C . PHE A 1 78 ? -4.414 0.404 13.547 1.00 94.94 78 PHE A C 1
ATOM 617 O O . PHE A 1 78 ? -3.483 1.139 13.854 1.00 94.94 78 PHE A O 1
ATOM 624 N N . THR A 1 79 ? -5.072 -0.318 14.457 1.00 95.00 79 THR 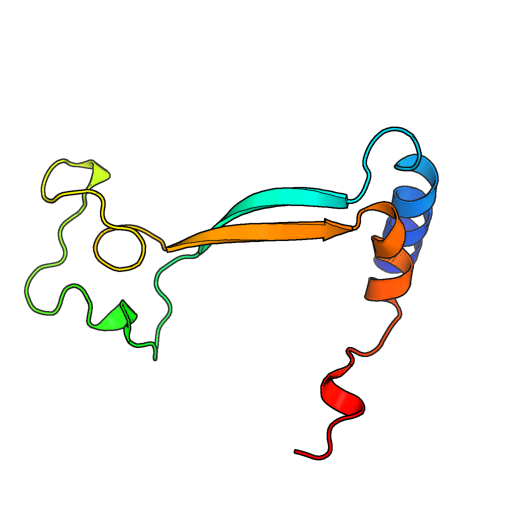A N 1
ATOM 625 C CA . THR A 1 79 ? -4.773 -0.278 15.901 1.00 95.00 79 THR A CA 1
ATOM 626 C C . THR A 1 79 ? -3.822 -1.375 16.381 1.00 95.00 79 THR A C 1
ATOM 628 O O . THR A 1 79 ? -3.524 -1.446 17.573 1.00 95.00 79 THR A O 1
ATOM 631 N N . SER A 1 80 ? -3.337 -2.214 15.467 1.00 91.44 80 SER A N 1
ATOM 632 C CA . SER A 1 80 ? -2.441 -3.333 15.755 1.00 91.44 80 SER A CA 1
ATOM 633 C C . SER A 1 80 ? -0.985 -2.998 15.434 1.00 91.44 80 SER A C 1
ATOM 635 O O . SER A 1 80 ? -0.692 -2.153 14.588 1.00 91.44 80 SER A O 1
ATOM 637 N N . ILE A 1 81 ? -0.060 -3.703 16.085 1.00 84.31 81 ILE A N 1
ATOM 638 C CA . ILE A 1 81 ? 1.339 -3.753 15.660 1.00 84.31 81 ILE A CA 1
ATOM 639 C C . ILE A 1 81 ? 1.505 -5.006 14.801 1.00 84.31 81 ILE A C 1
ATOM 641 O O . ILE A 1 81 ? 1.026 -6.078 15.163 1.00 84.31 81 ILE A O 1
ATOM 645 N N . GLY A 1 82 ? 2.140 -4.853 13.638 1.00 81.94 82 GLY A N 1
ATOM 646 C CA . GLY A 1 82 ? 2.251 -5.922 12.652 1.00 81.94 82 GLY A CA 1
ATOM 647 C C . GLY A 1 82 ? 2.982 -7.174 13.169 1.00 81.94 82 GLY A C 1
ATOM 648 O O . GLY A 1 82 ? 3.799 -7.092 14.089 1.00 81.94 82 GLY A O 1
ATOM 649 N N . PRO A 1 83 ? 2.763 -8.330 12.520 1.00 79.81 83 PRO A N 1
ATOM 650 C CA . PRO A 1 83 ? 3.238 -9.641 12.981 1.00 79.81 83 PRO A CA 1
ATOM 651 C C . PRO A 1 83 ? 4.768 -9.795 12.990 1.00 79.81 83 PRO A C 1
ATOM 653 O O . PRO A 1 83 ? 5.295 -10.743 13.561 1.00 79.81 83 PRO A O 1
ATOM 656 N N . LEU A 1 84 ? 5.512 -8.869 12.375 1.00 77.00 84 LEU A N 1
ATOM 657 C CA . LEU A 1 84 ? 6.978 -8.898 12.366 1.00 77.00 84 LEU A CA 1
ATOM 658 C C . LEU A 1 84 ? 7.597 -8.702 13.757 1.00 77.00 84 LEU A C 1
ATOM 660 O O . LEU A 1 84 ? 8.753 -9.061 13.933 1.00 77.00 84 LEU A O 1
ATOM 664 N N . MET A 1 85 ? 6.842 -8.208 14.743 1.00 73.94 85 MET A N 1
ATOM 665 C CA . MET A 1 85 ? 7.301 -8.169 16.138 1.00 73.94 85 MET A CA 1
ATOM 666 C C . MET A 1 85 ? 7.397 -9.555 16.791 1.00 73.94 85 MET A C 1
ATOM 668 O O . MET A 1 85 ? 8.106 -9.705 17.782 1.00 73.94 85 MET A O 1
ATOM 672 N N . GLU A 1 86 ? 6.696 -10.564 16.265 1.00 72.62 86 GLU A N 1
ATOM 673 C CA . GLU A 1 86 ? 6.727 -11.931 16.808 1.00 72.62 86 GLU A CA 1
ATOM 674 C C . GLU A 1 86 ? 7.934 -12.735 16.306 1.00 72.62 86 GLU A C 1
ATOM 676 O O . GLU A 1 86 ? 8.349 -13.706 16.939 1.00 72.62 86 GLU A O 1
ATOM 681 N N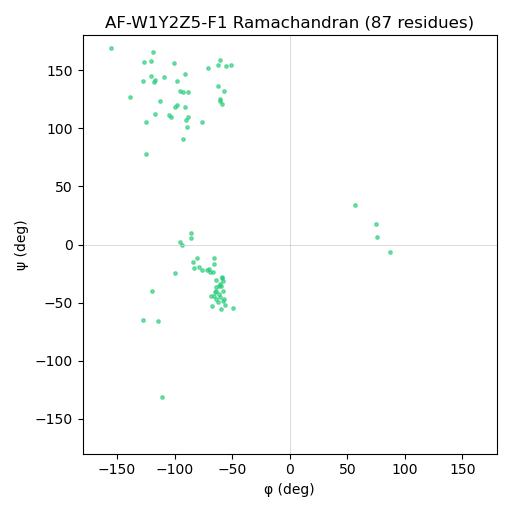 . LYS A 1 87 ? 8.539 -12.323 15.185 1.00 65.50 87 LYS A N 1
ATOM 682 C CA . LYS A 1 87 ? 9.817 -12.866 14.725 1.00 65.50 87 LYS A CA 1
ATOM 683 C C . LYS A 1 87 ? 10.947 -12.060 15.353 1.00 65.50 87 LYS A C 1
ATOM 685 O O . LYS A 1 87 ? 11.183 -10.919 14.974 1.00 65.50 87 LYS A O 1
ATOM 690 N N . ILE A 1 88 ? 11.679 -12.676 16.279 1.00 61.72 88 ILE A N 1
ATOM 691 C CA . ILE A 1 88 ? 13.024 -12.206 16.621 1.00 61.72 88 ILE A CA 1
ATOM 692 C C . ILE A 1 88 ? 13.840 -12.268 15.320 1.00 61.72 88 ILE A C 1
ATOM 694 O O . ILE A 1 88 ? 13.876 -13.323 14.682 1.00 61.72 88 ILE A O 1
ATOM 698 N N . GLY A 1 89 ? 14.359 -11.112 14.897 1.00 53.84 89 GLY A N 1
ATOM 699 C CA . GLY A 1 89 ? 15.108 -10.931 13.649 1.00 53.84 89 GLY A CA 1
ATOM 700 C C . GLY A 1 89 ? 16.367 -11.777 13.555 1.00 53.84 89 GLY A C 1
ATOM 701 O O . GLY A 1 89 ? 16.970 -12.062 14.614 1.00 53.84 89 GLY A O 1
#

Organism: NCBI:txid408170